Protein AF-A0A2A3IX34-F1 (afdb_monomer_lite)

pLDDT: mean 82.53, std 6.27, range [62.75, 90.56]

Structure (mmCIF, N/CA/C/O backbone):
data_AF-A0A2A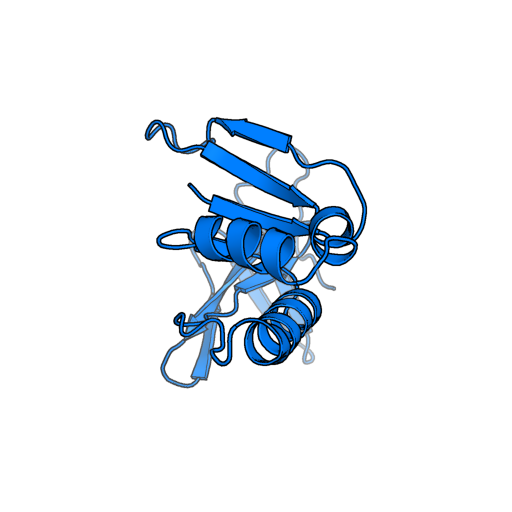3IX34-F1
#
_entry.id   AF-A0A2A3IX34-F1
#
loop_
_atom_site.group_PDB
_atom_site.id
_atom_site.type_symbol
_atom_site.label_atom_id
_atom_site.label_alt_id
_atom_site.label_comp_id
_atom_site.label_asym_id
_atom_site.label_entity_id
_atom_site.label_seq_id
_atom_site.pdbx_PDB_ins_code
_atom_site.Cartn_x
_at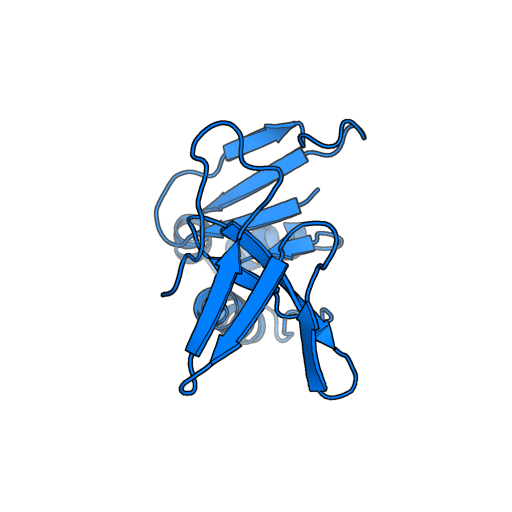om_site.Cartn_y
_atom_site.Cartn_z
_atom_site.occupancy
_atom_site.B_iso_or_equiv
_atom_site.auth_seq_id
_atom_site.auth_comp_id
_atom_site.auth_asym_id
_atom_site.auth_atom_id
_atom_site.pdbx_PDB_model_num
ATOM 1 N N . MET A 1 1 ? -12.375 -6.933 -1.803 1.00 62.91 1 MET A N 1
ATOM 2 C CA . MET A 1 1 ? -12.358 -5.508 -1.423 1.00 62.91 1 MET A CA 1
ATOM 3 C C . MET A 1 1 ? -10.928 -5.133 -1.091 1.00 62.91 1 MET A C 1
ATOM 5 O O . MET A 1 1 ? -10.324 -5.824 -0.277 1.00 62.91 1 MET A O 1
ATOM 9 N N . HIS A 1 2 ? -10.397 -4.100 -1.738 1.00 71.81 2 HIS A N 1
ATOM 10 C CA . HIS A 1 2 ? -9.031 -3.611 -1.532 1.00 71.81 2 HIS A CA 1
ATOM 11 C C . HIS A 1 2 ? -9.079 -2.243 -0.864 1.00 71.81 2 HIS A C 1
ATOM 13 O O . HIS A 1 2 ? -9.853 -1.385 -1.288 1.00 71.81 2 HIS A O 1
ATOM 19 N N . LEU A 1 3 ? -8.286 -2.036 0.181 1.00 72.06 3 LEU A N 1
ATOM 20 C CA . LEU A 1 3 ? -8.277 -0.794 0.942 1.00 72.06 3 LEU A CA 1
ATOM 21 C C . LEU A 1 3 ? -6.968 -0.049 0.758 1.00 72.06 3 LEU A C 1
ATOM 23 O O . LEU A 1 3 ? -5.906 -0.635 0.931 1.00 72.06 3 LEU A O 1
ATOM 27 N N . THR A 1 4 ? -7.043 1.251 0.481 1.00 76.50 4 THR A N 1
ATOM 28 C CA . THR A 1 4 ? -5.865 2.127 0.503 1.00 76.50 4 THR A CA 1
ATOM 29 C C . THR A 1 4 ? -5.979 3.130 1.640 1.00 76.50 4 THR A C 1
ATOM 31 O O . THR A 1 4 ? -6.964 3.869 1.744 1.00 76.50 4 THR A O 1
ATOM 34 N N . LEU A 1 5 ? -4.977 3.138 2.515 1.00 72.88 5 LEU A N 1
ATOM 35 C CA . LEU A 1 5 ? -4.931 3.977 3.703 1.00 72.88 5 LEU A CA 1
ATOM 36 C C . LEU A 1 5 ? -4.307 5.331 3.396 1.00 72.88 5 LEU A C 1
ATOM 38 O O . LEU A 1 5 ? -3.161 5.422 2.959 1.00 72.88 5 LEU A O 1
ATOM 42 N N . HIS A 1 6 ? -5.045 6.392 3.709 1.00 69.25 6 HIS A N 1
ATOM 43 C CA . HIS A 1 6 ? -4.541 7.758 3.649 1.00 69.25 6 HIS A CA 1
ATOM 44 C C . HIS A 1 6 ? -4.890 8.502 4.933 1.00 69.25 6 HIS A C 1
ATOM 46 O O . HIS A 1 6 ? -5.993 8.373 5.469 1.00 69.25 6 HIS A O 1
ATOM 52 N N . VAL A 1 7 ? -3.938 9.301 5.416 1.00 65.06 7 VAL A N 1
ATOM 53 C CA . VAL A 1 7 ? -4.126 10.113 6.621 1.00 65.06 7 VAL A CA 1
ATOM 54 C C . VAL A 1 7 ? -5.072 11.294 6.334 1.00 65.06 7 VAL A C 1
ATOM 56 O O . VAL A 1 7 ? -6.065 11.412 7.045 1.00 65.06 7 VAL A O 1
ATOM 59 N N . PRO A 1 8 ? -4.884 12.115 5.279 1.00 66.88 8 PRO A N 1
ATOM 60 C CA . PRO A 1 8 ? -5.863 13.141 4.907 1.00 66.88 8 PRO A CA 1
ATOM 61 C C . PRO A 1 8 ? -6.843 12.692 3.798 1.00 66.88 8 PRO A C 1
ATOM 63 O O . PRO A 1 8 ? -6.459 12.053 2.815 1.00 66.88 8 PRO A O 1
ATOM 66 N N . GLY A 1 9 ? -8.110 13.114 3.911 1.00 63.00 9 GLY A N 1
ATOM 67 C CA . GLY A 1 9 ? -9.123 13.059 2.837 1.00 63.00 9 GLY A CA 1
ATOM 68 C C . GLY A 1 9 ? -10.294 12.096 3.087 1.00 63.00 9 GLY A C 1
ATOM 69 O O . GLY A 1 9 ? -10.153 11.170 3.872 1.00 63.00 9 GLY A O 1
ATOM 70 N N . PRO A 1 10 ? -11.477 12.298 2.478 1.00 69.44 10 PRO A N 1
ATOM 71 C CA . PRO A 1 10 ? -12.669 11.482 2.738 1.00 69.44 10 PRO A CA 1
ATOM 72 C C . PRO A 1 10 ? -12.484 10.017 2.320 1.00 69.44 10 PRO A C 1
ATOM 74 O O . PRO A 1 10 ? -11.723 9.717 1.399 1.00 69.44 10 PRO A O 1
ATOM 77 N N . SER A 1 11 ? -13.216 9.110 2.979 1.00 77.88 11 SER A N 1
ATOM 78 C CA . SER A 1 11 ? -13.329 7.735 2.492 1.00 77.88 11 SER A CA 1
ATOM 79 C C . SER A 1 11 ? -14.151 7.720 1.207 1.00 77.88 11 SER A C 1
ATOM 81 O O . SER A 1 11 ? -15.192 8.373 1.140 1.00 77.88 11 SER A O 1
ATOM 83 N N . GLN A 1 12 ? -13.700 6.979 0.203 1.00 77.69 12 GLN A N 1
ATOM 84 C CA . GLN A 1 12 ? -14.363 6.861 -1.095 1.00 77.69 12 GLN A CA 1
ATOM 85 C C . GLN A 1 12 ? -14.280 5.415 -1.562 1.00 77.69 12 GLN A C 1
ATOM 87 O O . GLN A 1 12 ? -13.254 4.772 -1.360 1.00 77.69 12 GLN A O 1
ATOM 92 N N . ALA A 1 13 ? -15.346 4.913 -2.177 1.00 84.06 13 ALA A N 1
ATOM 93 C CA . ALA A 1 13 ? -15.388 3.580 -2.758 1.00 84.06 13 ALA A CA 1
ATOM 94 C C . ALA A 1 13 ? -15.693 3.677 -4.253 1.00 84.06 13 ALA A C 1
ATOM 96 O O . ALA A 1 13 ? -16.479 4.527 -4.669 1.00 84.06 13 ALA A O 1
ATOM 97 N N . MET A 1 14 ? -15.075 2.802 -5.037 1.00 82.81 14 MET A N 1
ATOM 98 C CA . MET A 1 14 ? -15.360 2.609 -6.455 1.00 82.81 14 MET A CA 1
ATOM 99 C C . MET A 1 14 ? -15.346 1.117 -6.789 1.00 82.81 14 MET A C 1
ATOM 101 O O . MET A 1 14 ? -14.733 0.321 -6.068 1.00 82.81 14 MET A O 1
ATOM 105 N N . GLU A 1 15 ? -16.006 0.743 -7.882 1.00 83.38 15 GLU A N 1
ATOM 106 C CA . GLU A 1 15 ? -15.836 -0.582 -8.480 1.00 83.38 15 GLU A CA 1
ATOM 107 C C . GLU A 1 15 ? -14.375 -0.771 -8.882 1.00 83.38 15 GLU A C 1
ATOM 109 O O . GLU A 1 15 ? -13.727 0.145 -9.397 1.00 83.38 15 GLU A O 1
ATOM 114 N N . ALA A 1 16 ? -13.829 -1.946 -8.596 1.00 75.81 16 ALA A N 1
ATOM 115 C CA . ALA A 1 16 ? -12.448 -2.230 -8.911 1.00 75.81 16 ALA A CA 1
ATOM 116 C C . ALA A 1 16 ? -12.292 -2.470 -10.420 1.00 75.81 16 ALA A C 1
ATOM 118 O O . ALA A 1 16 ? -13.088 -3.168 -11.049 1.00 75.81 16 ALA A O 1
ATOM 119 N N . LEU A 1 17 ? -11.238 -1.894 -11.001 1.00 69.31 17 LEU A N 1
ATOM 120 C CA . LEU A 1 17 ? -11.039 -1.842 -12.454 1.00 69.31 17 LEU A CA 1
ATOM 121 C C . LEU A 1 17 ? -10.804 -3.219 -13.103 1.00 69.31 17 LEU A C 1
ATOM 123 O O . LEU A 1 17 ? -10.890 -3.339 -14.320 1.00 69.31 17 LEU A O 1
ATOM 127 N N . TRP A 1 18 ? -10.549 -4.260 -12.306 1.00 73.44 18 TRP A N 1
ATOM 128 C CA . TRP A 1 18 ? -10.339 -5.640 -12.759 1.00 73.44 18 TRP A CA 1
ATOM 129 C C . TRP A 1 18 ? -11.638 -6.422 -13.045 1.00 73.44 18 TRP A C 1
ATOM 131 O O . TRP A 1 18 ? -11.565 -7.564 -13.487 1.00 73.44 18 TRP A O 1
ATOM 141 N N . GLY A 1 19 ? -12.823 -5.833 -12.828 1.00 62.75 19 GLY A N 1
ATOM 142 C CA . GLY A 1 19 ? -14.090 -6.375 -13.344 1.00 62.75 19 GLY A CA 1
ATOM 143 C C . GLY A 1 19 ? -14.638 -7.625 -12.639 1.00 62.75 19 GLY A C 1
ATOM 144 O O . GLY A 1 19 ? -15.503 -8.302 -13.185 1.00 62.75 19 GLY A O 1
ATOM 145 N N . ASP A 1 20 ? -14.179 -7.931 -11.426 1.00 78.81 20 ASP A N 1
ATOM 146 C CA . ASP A 1 20 ? -14.576 -9.113 -10.645 1.00 78.81 20 ASP A CA 1
ATOM 147 C C . ASP A 1 20 ? -15.680 -8.830 -9.601 1.00 78.81 20 ASP A C 1
ATOM 149 O O . ASP A 1 20 ? -15.905 -9.626 -8.687 1.00 78.81 20 ASP A O 1
ATOM 153 N N . GLY A 1 21 ? -16.360 -7.680 -9.709 1.00 77.44 21 GLY A N 1
ATOM 154 C CA . GLY A 1 21 ? -17.393 -7.236 -8.763 1.00 77.44 21 GLY A CA 1
ATOM 155 C C . GLY A 1 21 ? -16.856 -6.880 -7.372 1.00 77.44 21 GLY A C 1
ATOM 156 O O . GLY A 1 21 ? -17.619 -6.800 -6.406 1.00 77.44 21 GLY A O 1
ATOM 157 N N . ARG A 1 22 ? -15.535 -6.712 -7.224 1.00 80.19 22 ARG A N 1
ATOM 158 C CA . ARG A 1 22 ? -14.922 -6.239 -5.979 1.00 80.19 22 ARG A CA 1
ATOM 159 C C . ARG A 1 22 ? -14.843 -4.719 -5.977 1.00 80.19 22 ARG A C 1
ATOM 161 O O . ARG A 1 22 ? -14.703 -4.083 -7.010 1.00 80.19 22 ARG A O 1
ATOM 168 N N . THR A 1 23 ? -14.831 -4.135 -4.783 1.00 82.69 23 THR A N 1
ATOM 169 C CA . THR A 1 23 ? -14.683 -2.688 -4.594 1.00 82.69 23 THR A CA 1
ATOM 170 C C . THR A 1 23 ? -13.283 -2.313 -4.117 1.00 82.69 23 THR A C 1
ATOM 172 O O . THR A 1 23 ? -12.672 -3.016 -3.299 1.00 82.69 23 THR A O 1
ATOM 175 N N . LEU A 1 24 ? -12.781 -1.180 -4.607 1.00 78.69 24 LEU A N 1
ATOM 176 C CA . LEU A 1 24 ? -11.618 -0.493 -4.058 1.00 78.69 24 LEU A CA 1
ATOM 177 C C . LEU A 1 24 ? -12.106 0.652 -3.178 1.00 78.69 24 LEU A C 1
ATOM 179 O O . LEU A 1 24 ? -12.985 1.419 -3.565 1.00 78.69 24 LEU A O 1
ATOM 183 N N . THR A 1 25 ? -11.585 0.750 -1.961 1.00 81.12 25 THR A N 1
ATOM 184 C CA . THR A 1 25 ? -12.003 1.774 -1.007 1.00 81.12 25 THR A CA 1
ATOM 185 C C . THR A 1 25 ? -10.800 2.502 -0.437 1.00 81.12 25 THR A C 1
ATOM 187 O O . THR A 1 25 ? -9.963 1.939 0.263 1.00 81.12 25 THR A O 1
ATOM 190 N N . LYS A 1 26 ? -10.744 3.803 -0.691 1.00 81.69 26 LYS A N 1
ATOM 191 C CA . LYS A 1 26 ? -9.892 4.716 0.054 1.00 81.69 26 LYS A CA 1
ATOM 192 C C . LYS A 1 26 ? -10.486 4.868 1.449 1.00 81.69 26 LYS A C 1
ATOM 194 O O . LYS A 1 26 ? -11.621 5.324 1.582 1.00 81.69 26 LYS A O 1
ATOM 199 N N . TRP A 1 27 ? -9.744 4.485 2.483 1.00 81.62 27 TRP A N 1
ATOM 200 C CA . TRP A 1 27 ? -10.196 4.588 3.870 1.00 81.62 27 TRP A CA 1
ATOM 201 C C . TRP A 1 27 ? -9.508 5.761 4.566 1.00 81.62 27 TRP A C 1
ATOM 203 O O . TRP A 1 27 ? -8.280 5.837 4.617 1.00 81.62 27 TRP A O 1
ATOM 213 N N . ASN A 1 28 ? -10.307 6.688 5.097 1.00 81.38 28 ASN A N 1
ATOM 214 C CA . ASN A 1 28 ? -9.810 7.808 5.885 1.00 81.38 28 ASN A CA 1
ATOM 215 C C . ASN A 1 28 ? -9.416 7.322 7.282 1.00 81.38 28 ASN A C 1
ATOM 217 O O . ASN A 1 28 ? -10.272 7.164 8.161 1.00 81.38 28 ASN A O 1
ATOM 221 N N . LEU A 1 29 ? -8.113 7.141 7.486 1.00 78.25 29 LEU A N 1
ATOM 222 C CA . LEU A 1 29 ? -7.589 6.731 8.779 1.00 78.25 29 LEU A CA 1
ATOM 223 C C . LEU A 1 29 ? -7.793 7.820 9.840 1.00 78.25 29 LEU A C 1
ATOM 225 O O . LEU A 1 29 ? -8.158 7.486 10.960 1.00 78.25 29 LEU A O 1
ATOM 229 N N . ALA A 1 30 ? -7.623 9.107 9.514 1.00 78.81 30 ALA A N 1
ATOM 230 C CA . ALA A 1 30 ? -7.723 10.200 10.488 1.00 78.81 30 ALA A CA 1
ATOM 231 C C . ALA A 1 30 ? -9.097 10.298 11.168 1.00 78.81 30 ALA A C 1
ATOM 233 O O . ALA A 1 30 ? -9.165 10.553 12.369 1.00 78.81 30 ALA A O 1
ATOM 234 N N . ARG A 1 31 ? -10.194 10.044 10.447 1.00 77.31 31 ARG A N 1
ATOM 235 C CA . ARG A 1 31 ? -11.542 10.021 11.042 1.00 77.31 31 ARG A CA 1
ATOM 236 C C . ARG A 1 31 ? -11.673 8.909 12.071 1.00 77.31 31 ARG A C 1
ATOM 238 O O . ARG A 1 31 ? -12.153 9.144 13.172 1.00 77.31 31 ARG A O 1
ATOM 245 N N . VAL A 1 32 ? -11.205 7.715 11.725 1.00 79.31 32 VAL A N 1
ATOM 246 C CA . VAL A 1 32 ? -11.205 6.558 12.629 1.00 79.31 32 VAL A CA 1
ATOM 247 C C . VAL A 1 32 ? -10.239 6.781 13.793 1.00 79.31 32 VAL A C 1
ATOM 249 O 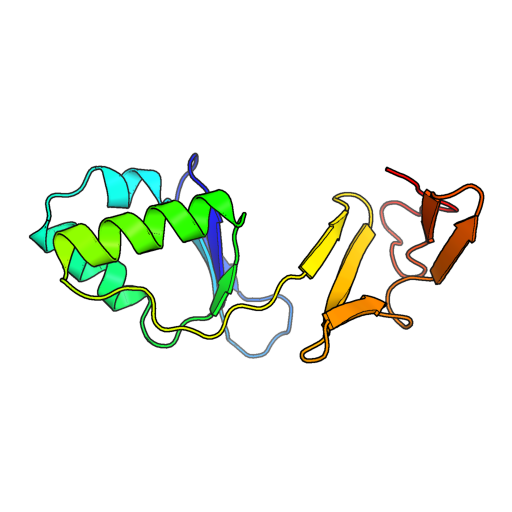O . VAL A 1 32 ? -10.505 6.372 14.920 1.00 79.31 32 VAL A O 1
ATOM 252 N N . TRP A 1 33 ? -9.152 7.509 13.550 1.00 83.94 33 TRP A N 1
ATOM 253 C CA . TRP A 1 33 ? -8.178 7.902 14.558 1.00 83.94 33 TRP A CA 1
ATOM 254 C C . TRP A 1 33 ? -8.748 8.870 15.603 1.00 83.94 33 TRP A C 1
ATOM 256 O O . TRP A 1 33 ? -8.293 8.910 16.742 1.00 83.94 33 TRP A O 1
ATOM 266 N N . GLN A 1 34 ? -9.756 9.661 15.266 1.00 84.88 34 GLN A N 1
ATOM 267 C CA . GLN A 1 34 ? -10.381 10.573 16.227 1.00 84.88 34 GLN A CA 1
ATOM 268 C C . GLN A 1 34 ? -11.474 9.895 17.065 1.00 84.88 34 GLN A C 1
ATOM 270 O O . GLN A 1 34 ? -11.917 10.458 18.062 1.00 84.88 34 GLN A O 1
ATOM 275 N N . CYS A 1 35 ? -11.893 8.683 16.696 1.00 85.44 35 CYS A N 1
ATOM 276 C CA . CYS A 1 35 ? -12.919 7.942 17.417 1.00 85.44 35 CYS A CA 1
ATOM 277 C C . CYS A 1 35 ? -12.453 7.470 18.801 1.00 85.44 35 CYS A C 1
ATOM 279 O O . CYS A 1 35 ? -11.270 7.188 19.028 1.00 85.44 35 CYS A O 1
ATOM 281 N N . SER A 1 36 ? -13.424 7.289 19.701 1.00 88.25 36 SER A N 1
ATOM 282 C CA . SER A 1 36 ? -13.205 6.651 21.002 1.00 88.25 36 SER A CA 1
ATOM 283 C C . SER A 1 36 ? -12.698 5.208 20.845 1.00 88.25 36 SER A C 1
ATOM 285 O O . SER A 1 36 ? -12.870 4.582 19.799 1.00 88.25 36 SER A O 1
ATOM 287 N N . GLY A 1 37 ? -12.100 4.629 21.892 1.00 87.88 37 GLY A N 1
ATOM 288 C CA . GLY A 1 37 ? -11.597 3.246 21.858 1.00 87.88 37 GLY A CA 1
ATOM 289 C C . GLY A 1 37 ? -12.623 2.197 21.374 1.00 87.88 37 GLY A C 1
ATOM 290 O O . GLY A 1 37 ? -12.289 1.391 20.499 1.00 87.88 37 GLY A O 1
ATOM 291 N N . PRO A 1 38 ? -13.879 2.196 21.869 1.00 88.88 38 PRO A N 1
ATOM 292 C CA . PRO A 1 38 ? -14.919 1.273 21.401 1.00 88.88 38 PRO A CA 1
ATOM 293 C C . PRO A 1 38 ? -15.285 1.436 19.918 1.00 88.88 38 PRO A C 1
ATOM 295 O O . PRO A 1 38 ? -15.479 0.442 19.211 1.00 88.88 38 PRO A O 1
ATOM 298 N N . GLU A 1 39 ? -15.367 2.675 19.438 1.00 87.75 39 GLU A N 1
ATOM 299 C CA . GLU A 1 39 ? -15.670 2.992 18.039 1.00 87.75 39 GLU A CA 1
ATOM 300 C C . GLU A 1 39 ? -14.500 2.635 17.122 1.00 87.75 39 GLU A C 1
ATOM 302 O O . GLU A 1 39 ? -14.701 1.993 16.091 1.00 87.75 39 GLU A O 1
ATOM 307 N N . PHE A 1 40 ? -13.271 2.945 17.542 1.00 88.62 40 PHE A N 1
ATOM 308 C CA . PHE A 1 40 ? -12.052 2.531 16.858 1.00 88.62 40 PHE A CA 1
ATOM 309 C C . PHE A 1 40 ? -11.990 1.006 16.728 1.00 88.62 40 PHE A C 1
ATOM 311 O O . PHE A 1 40 ? -11.773 0.485 15.639 1.00 88.62 40 PHE A O 1
ATOM 318 N N . ARG A 1 41 ? -12.286 0.263 17.802 1.00 87.69 41 ARG A N 1
ATOM 319 C CA . ARG A 1 41 ? -12.342 -1.207 17.767 1.00 87.69 41 ARG A CA 1
ATOM 320 C C . ARG A 1 41 ? -13.377 -1.725 16.767 1.00 87.69 41 ARG A C 1
ATOM 322 O O . ARG A 1 41 ? -13.137 -2.724 16.091 1.00 87.69 41 ARG A O 1
ATOM 329 N N . ARG A 1 42 ? -14.544 -1.079 16.667 1.00 87.19 42 ARG A N 1
ATOM 330 C CA . ARG A 1 42 ? -15.562 -1.433 15.664 1.00 87.19 42 ARG A CA 1
ATOM 331 C C . ARG A 1 42 ? -15.050 -1.177 14.244 1.00 87.19 42 ARG A C 1
ATOM 333 O O . ARG A 1 42 ? -15.249 -2.028 13.385 1.00 87.19 42 ARG A O 1
ATOM 340 N N . ALA A 1 43 ? -14.369 -0.057 14.029 1.00 85.31 43 ALA A N 1
ATOM 341 C CA . ALA A 1 43 ? -13.795 0.306 12.740 1.00 85.31 43 ALA A CA 1
ATOM 342 C C . ALA A 1 43 ? -12.646 -0.629 12.318 1.00 85.31 43 ALA A C 1
ATOM 344 O O . ALA A 1 43 ? -12.605 -1.050 11.169 1.00 85.31 43 ALA A O 1
ATOM 345 N N . VAL A 1 44 ? -11.763 -1.028 13.238 1.00 84.88 44 VAL A N 1
ATOM 346 C CA . VAL A 1 44 ? -10.675 -1.982 1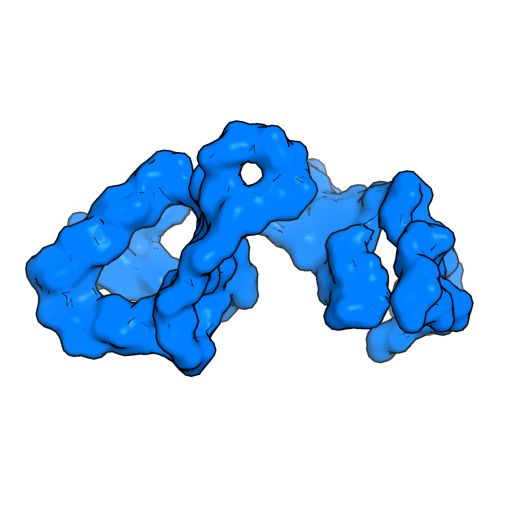2.951 1.00 84.88 44 VAL A CA 1
ATOM 347 C C . VAL A 1 44 ? -11.213 -3.378 12.639 1.00 84.88 44 VAL A C 1
ATOM 349 O O . VAL A 1 44 ? -10.727 -4.012 11.713 1.00 84.88 44 VAL A O 1
ATOM 352 N N . ARG A 1 45 ? -12.267 -3.846 13.324 1.00 85.56 45 ARG A N 1
ATOM 353 C CA . ARG A 1 45 ? -12.923 -5.123 12.971 1.00 85.56 45 ARG A CA 1
ATOM 354 C C . ARG A 1 45 ? -13.493 -5.135 11.560 1.00 85.56 45 ARG A C 1
ATOM 356 O O . ARG A 1 45 ? -13.589 -6.191 10.951 1.00 85.56 45 ARG A O 1
ATOM 363 N N . TRP A 1 46 ? -13.856 -3.975 11.022 1.00 84.31 46 TRP A N 1
ATOM 364 C CA . TRP A 1 46 ? -14.272 -3.895 9.631 1.00 84.31 46 TRP A CA 1
ATOM 365 C C . TRP A 1 46 ? -13.118 -4.168 8.661 1.00 84.31 46 TRP A C 1
ATOM 367 O O . TRP A 1 46 ? -13.389 -4.496 7.517 1.00 84.31 46 TRP A O 1
ATOM 377 N N . LEU A 1 47 ? -11.853 -4.097 9.075 1.00 85.12 47 LEU A N 1
ATOM 378 C CA . LEU A 1 47 ? -10.712 -4.455 8.226 1.00 85.12 47 LEU A CA 1
ATOM 379 C C . LEU A 1 47 ? -10.516 -5.970 8.095 1.00 85.12 47 LEU A C 1
ATOM 381 O O . LEU A 1 47 ? -9.762 -6.403 7.229 1.00 85.12 47 LEU A O 1
ATOM 385 N N . ASP A 1 48 ? -11.206 -6.770 8.909 1.00 84.81 48 ASP A N 1
ATOM 386 C CA . ASP A 1 48 ? -11.076 -8.221 8.869 1.00 84.81 48 ASP A CA 1
ATOM 387 C C . ASP A 1 48 ? -11.450 -8.786 7.485 1.00 84.81 48 ASP A C 1
ATOM 389 O O . ASP A 1 48 ? -12.414 -8.343 6.837 1.00 84.81 48 ASP A O 1
ATOM 393 N N . GLY A 1 49 ? -10.621 -9.719 7.012 1.00 83.44 49 GLY A N 1
ATOM 394 C CA . GLY A 1 49 ? -10.701 -10.317 5.677 1.00 83.44 49 GLY A CA 1
ATOM 395 C C . GLY A 1 49 ? -10.425 -9.368 4.500 1.00 83.44 49 GLY A C 1
ATOM 396 O O . GLY A 1 49 ? -10.788 -9.700 3.369 1.00 83.44 49 GLY A O 1
ATOM 397 N N . LYS A 1 50 ? -9.842 -8.179 4.721 1.00 85.88 50 LYS A N 1
ATOM 398 C CA . LYS A 1 50 ? -9.550 -7.203 3.651 1.00 85.88 50 LYS A CA 1
ATOM 399 C C . LYS A 1 50 ? -8.054 -7.059 3.410 1.00 85.88 50 LYS A C 1
ATOM 401 O O . LYS A 1 50 ? -7.255 -7.103 4.337 1.00 85.88 50 LYS A O 1
ATOM 406 N N . VAL A 1 51 ? -7.697 -6.816 2.149 1.00 85.38 51 VAL A N 1
ATOM 407 C CA . VAL A 1 51 ? -6.333 -6.437 1.767 1.00 85.38 51 VAL A CA 1
ATOM 408 C C . VAL A 1 51 ? -6.150 -4.952 2.051 1.00 85.38 51 VAL A C 1
ATOM 410 O O . VAL A 1 51 ? -6.933 -4.127 1.573 1.00 85.38 51 VAL A O 1
ATOM 413 N N . LEU A 1 52 ? -5.127 -4.625 2.837 1.00 86.44 52 LEU A N 1
ATOM 414 C CA . LEU A 1 52 ? -4.731 -3.260 3.160 1.00 86.44 52 LEU A CA 1
ATOM 415 C C . LEU A 1 52 ? -3.505 -2.889 2.327 1.00 86.44 52 LEU A C 1
ATOM 417 O O . LEU A 1 52 ? -2.536 -3.633 2.264 1.00 86.44 52 LEU A O 1
ATOM 421 N N . THR A 1 53 ? -3.535 -1.705 1.734 1.00 86.25 53 THR A N 1
ATOM 422 C CA . THR A 1 53 ? -2.385 -1.057 1.106 1.00 86.25 53 THR A CA 1
ATOM 423 C C . THR A 1 53 ? -2.222 0.329 1.688 1.00 86.25 53 THR A C 1
ATOM 425 O O . THR A 1 53 ? -3.192 1.012 2.014 1.00 86.25 53 THR A O 1
ATOM 428 N N . GLY A 1 54 ? -0.987 0.763 1.849 1.00 85.38 54 GLY A N 1
ATOM 429 C CA . GLY A 1 54 ? -0.685 2.056 2.430 1.00 85.38 54 GLY A CA 1
ATOM 430 C C . GLY A 1 54 ? 0.812 2.220 2.576 1.00 85.38 54 GLY A C 1
ATOM 431 O O . GLY A 1 54 ? 1.571 1.272 2.396 1.00 85.38 54 GLY A O 1
ATOM 432 N N . LYS A 1 55 ? 1.235 3.435 2.920 1.00 85.44 55 LYS A N 1
ATOM 433 C CA . LYS A 1 55 ? 2.633 3.668 3.282 1.00 85.44 55 LYS A CA 1
ATOM 434 C C . LYS A 1 55 ? 2.978 2.843 4.531 1.00 85.44 55 LYS A C 1
ATOM 436 O O . LYS A 1 55 ? 2.135 2.813 5.435 1.00 85.44 55 LYS A O 1
ATOM 441 N N . PRO A 1 56 ? 4.193 2.271 4.633 1.00 85.19 56 PRO A N 1
ATOM 442 C CA . PRO A 1 56 ? 4.612 1.500 5.805 1.00 85.19 56 PRO A CA 1
ATOM 443 C C . PRO A 1 56 ? 4.340 2.235 7.122 1.00 85.19 56 PRO A C 1
ATOM 445 O O . PRO A 1 56 ? 3.613 1.736 7.970 1.00 85.19 56 PRO A O 1
ATOM 448 N N . THR A 1 57 ? 4.731 3.510 7.210 1.00 86.25 57 THR A N 1
ATOM 449 C CA . THR A 1 57 ? 4.503 4.349 8.400 1.00 86.25 57 THR A CA 1
ATOM 450 C C . THR A 1 57 ? 3.031 4.503 8.792 1.00 86.25 57 THR A C 1
ATOM 452 O O . THR A 1 57 ? 2.710 4.649 9.968 1.00 86.25 57 THR A O 1
ATOM 455 N N . VAL A 1 58 ? 2.107 4.476 7.829 1.00 86.50 58 VAL A N 1
ATOM 456 C CA . VAL A 1 58 ? 0.663 4.563 8.095 1.00 86.50 58 VAL A CA 1
ATOM 457 C C . VAL A 1 58 ? 0.127 3.232 8.624 1.00 86.50 58 VAL A C 1
ATOM 459 O O . VAL A 1 58 ? -0.723 3.232 9.517 1.00 86.50 58 VAL A O 1
ATOM 462 N N . LEU A 1 59 ? 0.626 2.113 8.095 1.00 87.69 59 LEU A N 1
ATOM 463 C CA . LEU A 1 59 ? 0.287 0.770 8.565 1.00 87.69 59 LEU A CA 1
ATOM 464 C C . LEU A 1 59 ? 0.849 0.520 9.971 1.00 87.69 59 LEU A C 1
ATOM 466 O O . LEU A 1 59 ? 0.112 0.032 10.826 1.00 87.69 59 LEU A O 1
ATOM 470 N N . ASP A 1 60 ? 2.078 0.963 10.244 1.00 88.00 60 ASP A N 1
ATOM 471 C CA . ASP A 1 60 ? 2.715 0.880 11.564 1.00 88.00 60 ASP A CA 1
ATOM 472 C C . ASP A 1 60 ? 1.930 1.656 12.624 1.00 88.00 60 ASP A C 1
ATOM 474 O O . ASP A 1 60 ? 1.682 1.158 13.723 1.00 88.00 60 ASP A O 1
ATOM 478 N N . LEU A 1 61 ? 1.481 2.873 12.292 1.00 88.06 61 LEU A N 1
ATOM 479 C CA . LEU A 1 61 ? 0.619 3.655 13.177 1.00 88.06 61 LEU A CA 1
ATOM 480 C C . LEU A 1 61 ? -0.678 2.894 13.475 1.00 88.06 61 LEU A C 1
ATOM 482 O O . LEU A 1 61 ? -1.050 2.729 14.641 1.00 88.06 61 LEU A O 1
ATOM 486 N N . LEU A 1 62 ? -1.368 2.409 12.438 1.00 87.94 62 LEU A N 1
ATOM 487 C CA . LEU A 1 62 ? -2.607 1.650 12.609 1.00 87.94 62 LEU A CA 1
ATOM 488 C C . LEU A 1 62 ? -2.409 0.422 13.504 1.00 87.94 62 LEU A C 1
ATOM 490 O O . LEU A 1 62 ? -3.217 0.209 14.412 1.00 87.94 62 LEU A O 1
ATOM 494 N N . ASP A 1 63 ? -1.336 -0.334 13.292 1.00 88.81 63 ASP A N 1
ATOM 495 C CA . ASP A 1 63 ? -0.995 -1.502 14.095 1.00 88.81 63 ASP A CA 1
ATOM 496 C C . ASP A 1 63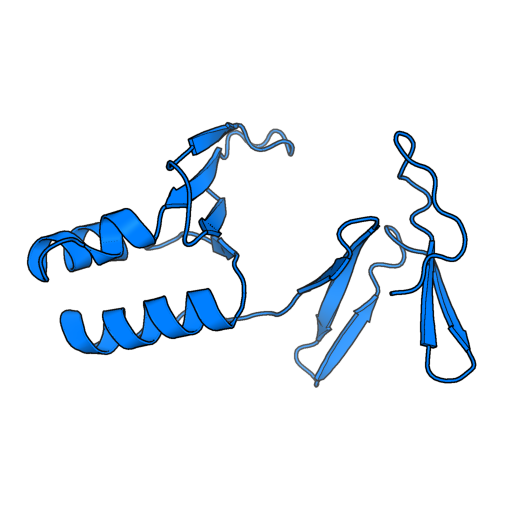 ? -0.687 -1.136 15.557 1.00 88.81 63 ASP A C 1
ATOM 498 O O . ASP A 1 63 ? -1.287 -1.700 16.477 1.00 88.81 63 ASP A O 1
ATOM 502 N N . ALA A 1 64 ? 0.153 -0.126 15.797 1.00 88.62 64 ALA A N 1
ATOM 503 C CA . ALA A 1 64 ? 0.483 0.338 17.144 1.00 88.62 64 ALA A CA 1
ATOM 504 C C . ALA A 1 64 ? -0.772 0.738 17.938 1.00 88.62 64 ALA A C 1
ATOM 506 O O . ALA A 1 64 ? -0.935 0.385 19.111 1.00 88.62 64 ALA A O 1
ATOM 507 N N . ARG A 1 65 ? -1.716 1.428 17.289 1.00 87.81 65 ARG A N 1
ATOM 508 C CA . ARG A 1 65 ? -2.985 1.801 17.921 1.00 87.81 65 ARG A CA 1
ATOM 509 C C . ARG A 1 65 ? -3.922 0.610 18.121 1.00 87.81 65 ARG A C 1
ATOM 511 O O . ARG A 1 65 ? -4.616 0.556 19.143 1.00 87.81 65 ARG A O 1
ATOM 518 N N . ALA A 1 66 ? -3.964 -0.330 17.176 1.00 87.62 66 ALA A N 1
ATOM 519 C CA . ALA A 1 66 ? -4.726 -1.570 17.316 1.00 87.62 66 ALA A CA 1
ATOM 520 C C . ALA A 1 66 ? -4.262 -2.355 18.550 1.00 87.62 66 ALA A C 1
ATOM 522 O O . ALA A 1 66 ? -5.098 -2.677 19.403 1.00 87.62 66 ALA A O 1
ATOM 523 N N . ARG A 1 67 ? -2.942 -2.511 18.732 1.00 87.69 67 ARG A N 1
ATOM 524 C CA . ARG A 1 67 ? -2.353 -3.126 19.933 1.00 87.69 67 ARG A CA 1
ATOM 525 C C . ARG A 1 67 ? -2.786 -2.405 21.207 1.00 87.69 67 ARG A C 1
ATOM 527 O O . ARG A 1 67 ? -3.272 -3.051 22.130 1.00 87.69 67 ARG A O 1
ATOM 534 N N . ALA A 1 68 ? -2.701 -1.073 21.239 1.00 86.38 68 ALA A N 1
ATOM 535 C CA . ALA A 1 68 ? -3.070 -0.285 22.418 1.00 86.38 68 ALA A CA 1
ATOM 536 C C . ALA A 1 68 ? -4.569 -0.362 22.782 1.00 86.38 68 ALA A C 1
ATOM 538 O O . ALA A 1 68 ? -4.927 -0.260 23.953 1.00 86.38 68 ALA A O 1
ATOM 539 N N . THR A 1 69 ? -5.460 -0.534 21.799 1.00 82.19 69 THR A N 1
ATOM 540 C CA . THR A 1 69 ? -6.921 -0.414 22.008 1.00 82.19 69 THR A CA 1
ATOM 541 C C . THR A 1 69 ? -7.646 -1.762 22.087 1.00 82.19 69 THR A C 1
ATOM 543 O O . THR A 1 69 ? -8.712 -1.889 22.708 1.00 82.19 69 THR A O 1
ATOM 546 N N . VAL A 1 70 ? -7.115 -2.770 21.397 1.00 76.75 70 VAL A N 1
ATOM 547 C CA . VAL A 1 70 ? -7.734 -4.093 21.225 1.00 76.75 70 VAL A CA 1
ATOM 548 C C . VAL A 1 70 ? -6.867 -5.202 21.832 1.00 76.75 70 VAL A C 1
ATOM 550 O O . VAL A 1 70 ? -7.345 -6.320 21.979 1.00 76.75 70 VAL A O 1
ATOM 553 N N . GLY A 1 71 ? -5.631 -4.897 22.245 1.00 75.06 71 GLY A N 1
ATOM 554 C CA . GLY A 1 71 ? -4.703 -5.863 22.841 1.00 75.06 71 GLY A CA 1
ATOM 555 C C . GLY A 1 71 ? -4.039 -6.798 21.828 1.00 75.06 71 GLY A C 1
ATOM 556 O O . GLY A 1 71 ? -3.258 -7.656 22.222 1.00 75.06 71 GLY A O 1
ATOM 557 N N . VAL A 1 72 ? -4.333 -6.633 20.535 1.00 71.25 72 VAL A N 1
ATOM 558 C CA . VAL A 1 72 ? -3.802 -7.439 19.427 1.00 71.25 72 VAL A CA 1
ATOM 559 C C . VAL A 1 72 ? -3.421 -6.533 18.258 1.00 71.25 72 VAL A C 1
ATOM 561 O O . VAL A 1 72 ? -4.057 -5.498 18.044 1.00 71.25 72 VAL A O 1
ATOM 564 N N . GLY A 1 73 ? -2.363 -6.903 17.537 1.00 77.69 73 GLY A N 1
ATOM 565 C CA . GLY A 1 73 ? -1.930 -6.199 16.330 1.00 77.69 73 GLY A CA 1
ATOM 566 C C . GLY A 1 73 ? -2.725 -6.624 15.096 1.00 77.69 73 GLY A C 1
ATOM 567 O O . GLY A 1 73 ? -3.583 -7.508 15.152 1.00 77.69 73 GLY A O 1
ATOM 568 N N . LEU A 1 74 ? -2.419 -6.009 13.960 1.00 77.06 74 LEU A N 1
ATOM 569 C CA . LEU A 1 74 ? -2.842 -6.479 12.646 1.00 77.06 74 LEU A CA 1
ATOM 570 C C . LEU A 1 74 ? -1.963 -7.686 12.290 1.00 77.06 74 LEU A C 1
ATOM 572 O O . LEU A 1 74 ? -0.887 -7.548 11.722 1.00 77.06 74 LEU A O 1
ATOM 576 N N . HIS A 1 75 ? -2.385 -8.887 12.680 1.00 75.62 75 HIS A N 1
ATOM 577 C CA . HIS A 1 75 ? -1.649 -10.137 12.441 1.00 75.62 75 HIS A CA 1
ATOM 578 C C . HIS A 1 75 ? -1.742 -10.618 10.977 1.00 75.62 75 HIS A C 1
ATOM 580 O O . HIS A 1 75 ? -1.994 -11.793 10.717 1.00 75.62 75 HIS A O 1
ATOM 586 N N . CYS A 1 76 ? -1.591 -9.712 10.011 1.00 80.69 76 CYS A N 1
ATOM 587 C CA . CYS A 1 76 ? -1.659 -10.019 8.587 1.00 80.69 76 CYS A CA 1
ATOM 588 C C . CYS A 1 76 ? -0.255 -10.183 7.982 1.00 80.69 76 CYS A C 1
ATOM 590 O O . CYS A 1 76 ? 0.652 -9.439 8.359 1.00 80.69 76 CYS A O 1
ATOM 592 N N . PRO A 1 77 ? -0.068 -11.104 7.016 1.00 82.06 77 PRO A N 1
ATOM 593 C CA . PRO A 1 77 ? 1.122 -11.109 6.175 1.00 82.06 77 PRO A CA 1
ATOM 594 C C . PRO A 1 77 ? 1.310 -9.740 5.514 1.00 82.06 77 PRO A C 1
ATOM 596 O O . PRO A 1 77 ? 0.357 -9.179 4.968 1.00 82.06 77 PRO A O 1
ATOM 599 N N . VAL A 1 78 ? 2.528 -9.211 5.579 1.00 83.25 78 VAL A N 1
ATOM 600 C CA . VAL A 1 78 ? 2.920 -7.955 4.933 1.00 83.25 78 VAL A CA 1
ATOM 601 C C . VAL A 1 78 ? 3.836 -8.301 3.768 1.00 83.25 78 VAL A C 1
ATOM 603 O O . VAL A 1 78 ? 4.703 -9.159 3.900 1.00 83.25 78 VAL A O 1
ATOM 606 N N . SER A 1 79 ? 3.617 -7.647 2.634 1.00 83.88 79 SER A N 1
ATOM 607 C CA . SER A 1 79 ? 4.501 -7.697 1.475 1.00 83.88 79 SER A CA 1
ATOM 608 C C . SER A 1 79 ? 4.645 -6.281 0.935 1.00 83.88 79 SER A C 1
ATOM 610 O O . SER A 1 79 ? 3.678 -5.509 0.921 1.00 83.88 79 SER A O 1
ATOM 612 N N . SER A 1 80 ? 5.862 -5.933 0.543 1.00 86.25 80 SER A N 1
ATOM 613 C CA . SER A 1 80 ? 6.212 -4.611 0.043 1.00 86.25 80 SER A CA 1
ATOM 614 C C . SER A 1 80 ? 6.116 -4.565 -1.480 1.00 86.25 80 SER A C 1
ATOM 616 O O . SER A 1 80 ? 6.453 -5.521 -2.178 1.00 86.25 80 SER A O 1
ATOM 618 N N . LEU A 1 81 ? 5.676 -3.426 -2.011 1.00 87.00 81 LEU A N 1
ATOM 619 C CA . LEU A 1 81 ? 5.659 -3.151 -3.446 1.00 87.00 81 LEU A CA 1
ATOM 620 C C . LEU A 1 81 ? 6.646 -2.023 -3.740 1.00 87.00 81 LEU A C 1
ATOM 622 O O . LEU A 1 81 ? 6.646 -1.006 -3.046 1.00 87.00 81 LEU A O 1
ATOM 626 N N . CYS A 1 82 ? 7.459 -2.195 -4.777 1.00 84.19 82 CYS A N 1
ATOM 627 C CA . CYS A 1 82 ? 8.271 -1.128 -5.342 1.00 84.19 82 CYS A CA 1
ATOM 628 C C . CYS A 1 82 ? 7.412 -0.366 -6.353 1.00 84.19 82 CYS A C 1
ATOM 630 O O . CYS A 1 82 ? 6.922 -0.948 -7.326 1.00 84.19 82 CYS A O 1
ATOM 632 N N . THR A 1 83 ? 7.188 0.924 -6.100 1.00 85.00 83 THR A N 1
ATOM 633 C CA . THR A 1 83 ? 6.302 1.751 -6.923 1.00 85.00 83 THR A CA 1
ATOM 634 C C . THR A 1 83 ? 6.897 3.124 -7.187 1.00 85.00 83 THR A C 1
ATOM 636 O O . THR A 1 83 ? 7.362 3.749 -6.237 1.00 85.00 83 THR A O 1
ATOM 639 N N . LEU A 1 84 ? 6.747 3.629 -8.413 1.00 82.12 84 LEU A N 1
ATOM 640 C CA . LEU A 1 84 ? 6.931 5.046 -8.758 1.00 82.12 84 LEU A CA 1
ATOM 641 C C . LEU A 1 84 ? 5.588 5.639 -9.183 1.00 82.12 84 LEU A C 1
ATOM 643 O O . LEU A 1 84 ? 4.739 4.920 -9.714 1.00 82.12 84 LEU A O 1
ATOM 647 N N . ALA A 1 85 ? 5.370 6.938 -8.975 1.00 79.00 85 ALA A N 1
ATOM 648 C CA . ALA A 1 85 ? 4.096 7.565 -9.344 1.00 79.00 85 ALA A CA 1
ATOM 649 C C . ALA A 1 85 ? 3.859 7.518 -10.865 1.00 79.00 85 ALA A C 1
ATOM 651 O O . ALA A 1 85 ? 2.731 7.365 -11.332 1.00 79.00 85 ALA A O 1
ATOM 652 N N . GLU A 1 86 ? 4.947 7.605 -11.616 1.00 79.81 86 GLU A N 1
ATOM 653 C CA . GLU A 1 86 ? 5.034 7.680 -13.063 1.00 79.81 86 GLU A CA 1
ATOM 654 C C . GLU A 1 86 ? 4.910 6.293 -13.719 1.00 79.81 86 GLU A C 1
ATOM 656 O O . GLU A 1 86 ? 4.394 6.161 -14.833 1.00 79.81 86 GLU A O 1
ATOM 661 N N . VAL A 1 87 ? 5.355 5.251 -13.010 1.00 81.19 87 VAL A N 1
ATOM 662 C CA . VAL A 1 87 ? 5.484 3.877 -13.527 1.00 81.19 87 VAL A CA 1
ATOM 663 C C . VAL A 1 87 ? 4.397 2.944 -12.981 1.00 81.19 87 VAL A C 1
ATOM 665 O O . VAL A 1 87 ? 4.013 1.987 -13.649 1.00 81.19 87 VAL A O 1
ATOM 668 N N . GLY A 1 88 ? 3.852 3.223 -11.796 1.00 83.88 88 GLY A N 1
ATOM 669 C CA . GLY A 1 88 ? 2.974 2.301 -11.080 1.00 83.88 88 GLY A CA 1
ATOM 670 C C . GLY A 1 88 ? 3.780 1.264 -10.298 1.00 83.88 88 GLY A C 1
ATOM 671 O O . GLY A 1 88 ? 4.744 1.619 -9.624 1.00 83.88 88 GLY A O 1
ATOM 672 N N . ILE A 1 89 ? 3.374 -0.007 -10.346 1.00 87.00 89 ILE A N 1
ATOM 673 C CA . ILE A 1 89 ? 4.081 -1.107 -9.669 1.00 87.00 89 ILE A CA 1
ATOM 674 C C . ILE A 1 89 ? 5.213 -1.595 -10.575 1.00 87.00 89 ILE A C 1
ATOM 676 O O . ILE A 1 89 ? 4.955 -2.091 -11.669 1.00 87.00 89 ILE A O 1
ATOM 680 N N . ALA A 1 90 ? 6.452 -1.461 -10.106 1.00 86.75 90 ALA A N 1
ATOM 681 C CA . ALA A 1 90 ? 7.650 -1.918 -10.808 1.00 86.75 90 ALA A CA 1
ATOM 682 C C . ALA A 1 90 ? 8.134 -3.290 -10.320 1.00 86.75 90 ALA A C 1
ATOM 684 O O . ALA A 1 90 ? 8.801 -4.016 -11.055 1.00 86.75 90 ALA A O 1
ATOM 685 N N . GLY A 1 91 ? 7.797 -3.654 -9.082 1.00 87.94 91 GLY A N 1
ATOM 686 C CA . GLY A 1 91 ? 8.207 -4.918 -8.490 1.00 87.94 91 GLY A CA 1
ATOM 687 C C . GLY A 1 91 ? 7.520 -5.219 -7.166 1.00 87.94 91 GLY A C 1
ATOM 688 O O . GLY A 1 91 ? 6.907 -4.343 -6.548 1.00 87.94 91 GLY A O 1
ATOM 689 N N . SER A 1 92 ? 7.674 -6.452 -6.704 1.00 89.69 92 SER A N 1
ATOM 690 C CA . SER A 1 92 ? 7.175 -6.925 -5.412 1.00 89.69 92 SER A CA 1
ATOM 691 C C . SER A 1 92 ? 8.272 -7.610 -4.611 1.00 89.69 92 SER A C 1
ATOM 693 O O . SER A 1 92 ? 9.183 -8.218 -5.173 1.00 89.69 92 SER A O 1
ATOM 695 N N . GLU A 1 93 ? 8.174 -7.530 -3.291 1.00 88.88 93 GLU A N 1
ATOM 696 C CA . GLU A 1 93 ? 9.089 -8.193 -2.367 1.00 88.88 93 GLU A CA 1
ATOM 697 C C . GLU A 1 93 ? 9.115 -9.715 -2.575 1.00 88.88 93 GLU A C 1
ATOM 699 O O . GLU A 1 93 ? 8.071 -10.360 -2.705 1.00 88.88 93 GLU A O 1
ATOM 704 N N . CYS A 1 94 ? 10.320 -10.287 -2.588 1.00 84.69 94 CYS A N 1
ATOM 705 C CA . CYS A 1 94 ? 10.524 -11.731 -2.592 1.00 84.69 94 CYS A CA 1
ATOM 706 C C . CYS A 1 94 ? 10.517 -12.277 -1.156 1.00 84.69 94 CYS A C 1
ATOM 708 O O . CYS A 1 94 ? 11.176 -11.686 -0.297 1.00 84.69 94 CYS A O 1
ATOM 710 N N . PRO A 1 95 ? 9.885 -13.436 -0.884 1.00 77.69 95 PRO A N 1
ATOM 711 C CA . PRO A 1 95 ? 9.994 -14.105 0.415 1.00 77.69 95 PRO A CA 1
ATOM 712 C C . PRO A 1 95 ? 11.439 -14.381 0.862 1.00 77.69 95 PRO A C 1
ATOM 714 O O . PRO A 1 95 ? 11.715 -14.370 2.060 1.00 77.69 95 PRO A O 1
ATOM 717 N N . ASP A 1 96 ? 12.353 -14.591 -0.089 1.00 82.50 96 ASP A N 1
ATOM 718 C CA . ASP A 1 96 ? 13.768 -14.891 0.166 1.00 82.50 96 ASP A CA 1
ATOM 719 C C . ASP A 1 96 ? 14.652 -13.626 0.261 1.00 82.50 96 ASP A C 1
ATOM 721 O O . ASP A 1 96 ? 15.872 -13.718 0.410 1.00 82.50 96 ASP A O 1
ATOM 725 N N . GLY A 1 97 ? 14.037 -12.438 0.212 1.00 81.12 97 GLY A N 1
ATOM 726 C CA . GLY A 1 97 ? 14.696 -11.135 0.288 1.00 81.12 97 GLY A CA 1
ATOM 727 C C . GLY A 1 97 ? 14.871 -10.442 -1.069 1.00 81.12 97 GLY A C 1
ATOM 728 O O . GLY A 1 97 ? 14.984 -11.073 -2.117 1.00 81.12 97 GLY A O 1
ATOM 729 N N . GLY A 1 98 ? 14.900 -9.106 -1.046 1.00 86.12 98 GLY A N 1
ATOM 730 C CA . GLY A 1 98 ? 14.962 -8.277 -2.254 1.00 86.12 98 GLY A CA 1
ATOM 731 C C . GLY A 1 98 ? 13.607 -8.125 -2.955 1.00 86.12 98 GLY A C 1
ATOM 732 O O . GLY A 1 98 ? 12.556 -8.386 -2.371 1.00 86.12 98 GLY A O 1
ATOM 733 N N . TYR A 1 99 ? 13.631 -7.671 -4.211 1.00 85.88 99 TYR A N 1
ATOM 734 C CA . TYR A 1 99 ? 12.436 -7.429 -5.026 1.00 85.88 99 TYR A CA 1
ATOM 735 C C . TYR A 1 99 ? 12.539 -8.161 -6.366 1.00 85.88 99 TYR A C 1
ATOM 737 O O . TYR A 1 99 ? 13.578 -8.112 -7.024 1.00 85.88 99 TYR A O 1
ATOM 745 N N . HIS A 1 100 ? 11.445 -8.796 -6.789 1.00 89.38 100 HIS A N 1
ATOM 746 C CA . HIS A 1 100 ? 11.267 -9.247 -8.166 1.00 89.38 100 HIS A CA 1
ATOM 747 C C . HIS A 1 100 ? 10.674 -8.115 -8.995 1.00 89.38 100 HIS A C 1
ATOM 749 O O . HIS A 1 100 ? 9.680 -7.507 -8.602 1.00 89.38 100 HIS A O 1
ATOM 755 N N . LEU A 1 101 ? 11.287 -7.848 -10.144 1.00 88.50 101 LEU A N 1
ATOM 756 C CA . LEU A 1 101 ? 10.755 -6.907 -11.120 1.00 88.50 101 LEU A CA 1
ATOM 757 C C . LEU A 1 101 ? 9.585 -7.536 -11.876 1.00 88.50 101 LEU A C 1
ATOM 759 O O . LEU A 1 101 ? 9.658 -8.688 -12.305 1.00 88.50 101 LEU A O 1
ATOM 763 N N . GLU A 1 102 ? 8.539 -6.748 -12.092 1.00 88.06 102 GLU A N 1
ATOM 764 C CA . GLU A 1 102 ? 7.391 -7.128 -12.914 1.00 88.06 102 GLU A CA 1
ATOM 765 C C . GLU A 1 102 ? 7.737 -6.924 -14.395 1.00 88.06 102 GLU A C 1
ATOM 767 O O . GLU A 1 102 ? 7.363 -5.920 -15.002 1.00 88.06 102 GLU A O 1
ATOM 772 N N . THR A 1 103 ? 8.483 -7.858 -14.993 1.00 84.19 103 THR A N 1
ATOM 773 C CA . THR A 1 103 ? 9.081 -7.702 -16.339 1.00 84.19 103 THR A CA 1
ATOM 774 C C . THR A 1 103 ? 8.070 -7.520 -17.473 1.00 84.19 103 THR A C 1
ATOM 776 O O . THR A 1 103 ? 8.416 -6.996 -18.528 1.00 84.19 103 THR A O 1
ATOM 779 N N . GLU A 1 104 ? 6.817 -7.928 -17.265 1.00 84.12 104 GLU A N 1
ATOM 780 C CA . GLU A 1 104 ? 5.711 -7.687 -18.205 1.00 84.12 104 GLU A CA 1
ATOM 781 C C . GLU A 1 104 ? 5.174 -6.246 -18.125 1.00 84.12 104 GLU A C 1
ATOM 783 O O . GLU A 1 104 ? 4.579 -5.735 -19.074 1.00 84.12 104 GLU A O 1
ATOM 788 N N . SER A 1 105 ? 5.375 -5.583 -16.983 1.00 82.19 105 SER A N 1
ATOM 789 C CA . SER A 1 105 ? 4.857 -4.242 -16.694 1.00 82.19 105 SER A CA 1
ATOM 790 C C . SER A 1 105 ? 5.922 -3.157 -16.815 1.00 82.19 105 SER A C 1
ATOM 792 O O . SER A 1 105 ? 5.579 -2.007 -17.093 1.00 82.19 105 SER A O 1
ATOM 794 N N . VAL A 1 106 ? 7.200 -3.502 -16.623 1.00 88.12 106 VAL A N 1
ATOM 795 C CA . VAL A 1 106 ? 8.332 -2.573 -16.698 1.00 88.12 106 VAL A CA 1
ATOM 796 C C . VAL A 1 106 ? 9.554 -3.227 -17.340 1.00 88.12 106 VAL A C 1
ATOM 798 O O . VAL A 1 106 ? 9.902 -4.368 -17.047 1.00 88.12 106 VAL A O 1
ATOM 801 N N . HIS A 1 107 ? 10.255 -2.474 -18.184 1.00 90.19 107 HIS A N 1
ATOM 802 C CA . HIS A 1 107 ? 11.639 -2.766 -18.540 1.00 90.19 107 HIS A CA 1
ATOM 803 C C . HIS A 1 107 ? 12.558 -2.005 -17.584 1.00 90.19 107 HIS A C 1
ATOM 805 O O . HIS A 1 107 ? 12.385 -0.797 -17.416 1.00 90.19 107 HIS A O 1
ATOM 811 N N . ALA A 1 108 ? 13.508 -2.704 -16.964 1.00 89.38 108 ALA A N 1
ATOM 812 C CA . ALA A 1 108 ? 14.444 -2.117 -16.014 1.00 89.38 108 ALA A CA 1
ATOM 813 C C . ALA A 1 108 ? 15.882 -2.216 -16.528 1.00 89.38 108 ALA A C 1
ATOM 815 O O . ALA A 1 108 ? 16.321 -3.281 -16.964 1.00 89.38 108 ALA A O 1
ATOM 816 N N . GLU A 1 109 ? 16.615 -1.117 -16.418 1.00 90.56 109 GLU A N 1
ATOM 817 C CA . GLU A 1 109 ? 18.058 -1.050 -16.618 1.00 90.56 109 GLU A CA 1
ATOM 818 C C . GLU A 1 109 ? 18.716 -0.716 -15.272 1.00 90.56 109 GLU A C 1
ATOM 820 O O . GLU A 1 109 ? 18.176 0.065 -14.489 1.00 90.56 109 GLU A O 1
ATOM 825 N N . ILE A 1 110 ? 19.878 -1.311 -15.001 1.00 87.56 110 ILE A N 1
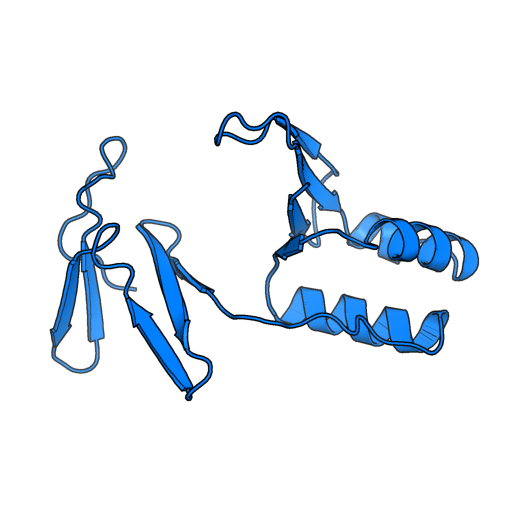ATOM 826 C CA . ILE A 1 110 ? 20.693 -0.997 -13.822 1.00 87.56 110 ILE A CA 1
ATOM 827 C C . ILE A 1 110 ? 22.021 -0.447 -14.338 1.00 87.56 110 ILE A C 1
ATOM 829 O O . ILE A 1 110 ? 22.728 -1.143 -15.070 1.00 87.56 110 ILE A O 1
ATOM 833 N N . GLY A 1 111 ? 22.352 0.790 -13.978 1.00 83.81 111 GLY A N 1
ATOM 834 C CA . GLY A 1 111 ? 23.596 1.448 -14.376 1.00 83.81 111 GLY A CA 1
ATOM 835 C C . GLY A 1 111 ? 23.959 2.552 -13.392 1.00 83.81 111 GLY A C 1
ATOM 836 O O . GLY A 1 111 ? 23.064 3.184 -12.854 1.00 83.81 111 GLY A O 1
ATOM 837 N N . ASP A 1 112 ? 25.254 2.748 -13.133 1.00 83.56 112 ASP A N 1
ATOM 838 C CA . ASP A 1 112 ? 25.777 3.785 -12.225 1.00 83.56 112 ASP A CA 1
ATOM 839 C C . ASP A 1 112 ? 25.060 3.856 -10.855 1.00 83.56 112 ASP A C 1
ATOM 841 O O . ASP A 1 112 ? 24.785 4.934 -10.338 1.00 83.56 112 ASP A O 1
ATOM 845 N N . ASP A 1 113 ? 24.758 2.689 -10.268 1.00 84.12 113 ASP A N 1
ATOM 846 C CA . ASP A 1 113 ? 24.015 2.519 -9.003 1.00 84.12 113 ASP A CA 1
ATOM 847 C C . ASP A 1 113 ? 22.561 3.041 -9.015 1.00 84.12 113 ASP A C 1
ATOM 849 O O . ASP A 1 113 ? 21.917 3.153 -7.970 1.00 84.12 113 ASP A O 1
ATOM 853 N N . GLU A 1 114 ? 22.009 3.291 -10.201 1.00 84.88 114 GLU A N 1
ATOM 854 C CA . GLU A 1 114 ? 20.649 3.769 -10.423 1.00 84.88 114 GLU A CA 1
ATOM 855 C C . GLU A 1 114 ? 19.789 2.690 -11.100 1.00 84.88 114 GLU A C 1
ATOM 857 O O . GLU A 1 114 ? 20.247 1.921 -11.955 1.00 84.88 114 GLU A O 1
ATOM 862 N N . VAL A 1 115 ? 18.514 2.631 -10.706 1.00 86.31 115 VAL A N 1
ATOM 863 C CA . VAL A 1 115 ? 17.506 1.797 -11.365 1.00 86.31 115 VAL A CA 1
ATOM 864 C C . VAL A 1 115 ? 16.684 2.685 -12.284 1.00 86.31 115 VAL A C 1
ATOM 866 O O . VAL A 1 115 ? 16.014 3.614 -11.840 1.00 86.31 115 VAL A O 1
ATOM 869 N N . VAL A 1 116 ? 16.710 2.361 -13.569 1.00 90.19 116 VAL A N 1
ATOM 870 C CA . VAL A 1 116 ? 16.012 3.095 -14.619 1.00 90.19 116 VAL A CA 1
ATOM 871 C C . VAL A 1 116 ? 14.859 2.241 -15.132 1.00 90.19 116 VAL A C 1
ATOM 873 O O . VAL A 1 116 ? 15.051 1.091 -15.519 1.00 90.19 116 VAL A O 1
ATOM 876 N N . LEU A 1 117 ? 13.652 2.800 -15.160 1.00 90.31 117 LEU A N 1
ATOM 877 C CA . LEU A 1 117 ? 12.412 2.097 -15.468 1.00 90.31 117 LEU A CA 1
ATOM 878 C C . LEU A 1 117 ? 11.724 2.658 -16.716 1.00 90.31 117 LEU A C 1
ATOM 880 O O . LEU A 1 117 ? 11.616 3.864 -16.928 1.00 90.31 117 LEU A O 1
ATOM 884 N N . THR A 1 118 ? 11.203 1.759 -17.544 1.00 90.19 118 THR A N 1
ATOM 885 C CA . THR A 1 118 ? 10.433 2.085 -18.748 1.00 90.19 118 THR A CA 1
ATOM 886 C C . THR A 1 118 ? 9.139 1.264 -18.757 1.00 90.19 118 THR A C 1
ATOM 888 O O . THR A 1 118 ? 9.209 0.056 -18.986 1.00 90.19 118 THR A O 1
ATOM 891 N N . PRO A 1 119 ? 7.958 1.866 -18.514 1.00 87.75 119 PRO A N 1
ATOM 892 C CA . PRO A 1 119 ? 6.670 1.174 -18.598 1.00 87.75 119 PRO A CA 1
ATOM 893 C C . PRO A 1 119 ? 6.165 1.107 -20.055 1.00 87.75 119 PRO A C 1
ATOM 895 O O . PRO A 1 119 ? 5.660 2.109 -20.573 1.00 87.75 119 PRO A O 1
ATOM 898 N N . PRO A 1 120 ? 6.214 -0.054 -20.740 1.00 84.31 120 PRO A N 1
ATOM 899 C CA . PRO A 1 120 ? 5.845 -0.158 -22.156 1.00 84.31 120 PRO A CA 1
ATOM 900 C C . PRO A 1 120 ? 4.344 0.054 -22.414 1.00 84.31 120 PRO A C 1
ATOM 902 O O . PRO A 1 120 ? 3.942 0.397 -23.525 1.00 84.31 120 PRO A O 1
ATOM 905 N N . ALA A 1 121 ? 3.500 -0.154 -21.399 1.00 83.94 121 ALA A N 1
ATOM 906 C CA . ALA A 1 121 ? 2.047 -0.085 -21.524 1.00 83.94 121 ALA A CA 1
ATOM 907 C C . ALA A 1 121 ? 1.448 1.297 -21.195 1.00 83.94 121 ALA A C 1
ATOM 909 O O . ALA A 1 121 ? 0.253 1.507 -21.428 1.00 83.94 121 ALA A O 1
ATOM 910 N N . ASN A 1 122 ? 2.234 2.253 -20.680 1.00 79.88 122 ASN A N 1
ATOM 911 C CA . ASN A 1 122 ? 1.717 3.579 -20.335 1.00 79.88 122 ASN A CA 1
ATOM 912 C C . ASN A 1 122 ? 1.499 4.432 -21.598 1.00 79.88 122 ASN A C 1
ATOM 914 O O . ASN A 1 122 ? 2.398 5.109 -22.088 1.00 79.88 122 ASN A O 1
ATOM 918 N N . ARG A 1 123 ? 0.275 4.398 -22.138 1.00 80.44 123 ARG A N 1
ATOM 919 C CA . ARG A 1 123 ? -0.108 5.160 -23.342 1.00 80.44 123 ARG A CA 1
ATOM 920 C C . ARG A 1 123 ? -0.515 6.604 -23.058 1.00 80.44 123 ARG A C 1
ATOM 922 O O . ARG A 1 123 ? -0.496 7.419 -23.973 1.00 80.44 123 ARG A O 1
ATOM 929 N N . ALA A 1 124 ? -0.935 6.902 -21.829 1.00 83.19 124 ALA A N 1
ATOM 930 C CA . ALA A 1 124 ? -1.402 8.235 -21.454 1.00 83.19 124 ALA A CA 1
ATOM 931 C C . ALA A 1 124 ? -0.227 9.197 -21.238 1.00 83.19 124 ALA A C 1
ATOM 933 O O . ALA A 1 124 ? -0.307 10.362 -21.616 1.00 83.19 124 ALA A O 1
ATOM 934 N N . MET A 1 125 ? 0.865 8.687 -20.669 1.00 86.50 125 MET A N 1
ATOM 935 C CA . MET A 1 125 ? 2.111 9.411 -20.461 1.00 86.50 125 MET A CA 1
ATOM 936 C C . MET A 1 125 ? 3.280 8.455 -20.728 1.00 86.50 125 MET A C 1
ATOM 938 O O . MET A 1 125 ? 3.768 7.823 -19.796 1.00 86.50 125 MET A O 1
ATOM 942 N N . PRO A 1 126 ? 3.700 8.279 -21.994 1.00 85.31 126 PRO A N 1
ATOM 943 C CA . PRO A 1 126 ? 4.823 7.409 -22.320 1.00 85.31 126 PRO A CA 1
ATOM 944 C C . PRO A 1 126 ? 6.109 7.916 -21.669 1.00 85.31 126 PRO A C 1
ATOM 946 O O . PRO A 1 126 ? 6.463 9.086 -21.810 1.00 85.31 126 PRO A O 1
ATOM 949 N N . LEU A 1 127 ? 6.812 7.023 -20.979 1.00 86.00 127 LEU A N 1
ATOM 950 C CA . LEU A 1 127 ? 8.066 7.317 -20.292 1.00 86.00 127 LEU A CA 1
ATOM 951 C C . LEU A 1 127 ? 9.140 6.388 -20.828 1.00 86.00 127 LEU A C 1
ATOM 953 O O . LEU A 1 127 ? 8.918 5.184 -20.936 1.00 86.00 127 LEU A O 1
ATOM 957 N N . LEU A 1 128 ? 10.296 6.953 -21.151 1.00 86.94 128 LEU A N 1
ATOM 958 C CA . LEU A 1 128 ? 11.467 6.213 -21.593 1.00 86.94 128 LEU A CA 1
ATOM 959 C C . LEU A 1 128 ? 12.600 6.538 -20.634 1.00 86.94 128 LEU A C 1
ATOM 961 O O . LEU A 1 128 ? 12.917 7.713 -20.460 1.00 86.94 128 LEU A O 1
ATOM 965 N N . ARG A 1 129 ? 13.198 5.499 -20.047 1.00 87.50 129 ARG A N 1
ATOM 966 C CA . ARG A 1 129 ? 14.316 5.616 -19.105 1.00 87.50 129 ARG A CA 1
ATOM 967 C C . ARG A 1 129 ? 14.028 6.575 -17.941 1.00 87.50 129 ARG A C 1
ATOM 969 O O . ARG A 1 129 ? 14.790 7.503 -17.695 1.00 87.50 129 ARG A O 1
ATOM 976 N N . CYS A 1 130 ? 12.911 6.368 -17.252 1.00 81.75 130 CYS A N 1
ATOM 977 C CA . CYS A 1 130 ? 12.566 7.132 -16.058 1.00 81.75 130 CYS A CA 1
ATOM 978 C C . CYS A 1 130 ? 13.453 6.690 -14.895 1.00 81.75 130 CYS A C 1
ATOM 980 O O . CYS A 1 130 ? 13.523 5.496 -14.611 1.00 81.75 130 CYS A O 1
ATOM 982 N N . SER A 1 131 ? 14.080 7.633 -14.211 1.00 79.31 131 SER A N 1
ATOM 983 C CA . SER A 1 131 ? 14.713 7.395 -12.921 1.00 79.31 131 SER A CA 1
ATOM 984 C C . SER A 1 131 ? 14.158 8.355 -11.876 1.00 79.31 131 SER A C 1
ATOM 986 O O . SER A 1 131 ? 13.465 9.314 -12.231 1.00 79.31 131 SER A O 1
ATOM 988 N N . ASP A 1 132 ? 14.362 8.003 -10.612 1.00 63.81 132 ASP A N 1
ATOM 989 C CA . ASP A 1 132 ? 13.805 8.686 -9.439 1.00 63.81 132 ASP A CA 1
ATOM 990 C C . ASP A 1 132 ? 14.765 9.764 -8.909 1.00 63.81 132 ASP A C 1
ATOM 992 O O . ASP A 1 132 ? 15.983 9.479 -8.832 1.00 63.81 132 ASP A O 1
#

Radius of gyration: 17.66 Å; chains: 1; bounding box: 43×28×46 Å

Secondary structure (DSSP, 8-state):
-EEEEESSS--EEEE-TTSSS-EEEEEEHHHHHHS-HHHHHHHHHTTTT-EEE--HHHHHHHHHHHHHHHSS--------EEEETTTEEEEEE-TTSSEEE-TTT-EEEEETTEEEEE-TT--SS--SSB--

Foldseek 3Di:
DEEEEDQDDDKDKDQDPVPPRDIYIYDHVNVLVVDDLVSVQVVVVVCPPYHYDYDPVRLVVNQVVCCVRVVHGPPDDDKDFDQDPLQGTQWIADPVGDTDGPVQQWDWDADPNWIFIFGPPPPVDGDDRDTD

Sequence (132 aa):
MHLTLHVPGPSQAMEALWGDGRTLTKWNLARVWQCSGPEFRRAVRWLDGKVLTGKPTVLDLLDARARATVGVGLHCPVSSLCTLAEVGIAGSECPDGGYHLETESVHAEIGDDEVVLTPPANRAMPLLRCSD